Protein AF-A0A1W9PUF4-F1 (afdb_monomer_lite)

Radius of gyration: 16.94 Å; chains: 1; bounding box: 34×30×44 Å

Structure (mmCIF, N/CA/C/O backbone):
data_AF-A0A1W9PUF4-F1
#
_entry.id   AF-A0A1W9PUF4-F1
#
loop_
_atom_site.group_PDB
_atom_site.id
_atom_site.type_symbol
_atom_site.label_atom_id
_atom_site.label_alt_id
_atom_site.label_comp_id
_atom_site.label_asym_id
_atom_site.label_entity_id
_atom_site.label_seq_id
_atom_site.pdbx_PDB_ins_code
_atom_site.Cartn_x
_atom_site.Cartn_y
_atom_site.Cartn_z
_atom_site.occupancy
_atom_site.B_iso_or_equiv
_atom_site.auth_seq_id
_atom_site.auth_comp_id
_atom_site.auth_asym_id
_atom_site.auth_atom_id
_atom_site.pdbx_PDB_model_num
ATOM 1 N N . MET A 1 1 ? 7.740 -3.443 -27.973 1.00 62.47 1 MET A N 1
ATOM 2 C CA . MET A 1 1 ? 6.951 -4.188 -26.965 1.00 62.47 1 MET A CA 1
ATOM 3 C C . MET A 1 1 ? 5.761 -3.333 -26.585 1.00 62.47 1 MET A C 1
ATOM 5 O O . MET A 1 1 ? 5.981 -2.208 -26.150 1.00 62.47 1 MET A O 1
ATOM 9 N N . ILE A 1 2 ? 4.532 -3.806 -26.780 1.00 90.25 2 ILE A N 1
ATOM 10 C CA . ILE A 1 2 ? 3.350 -3.021 -26.422 1.00 90.25 2 ILE A CA 1
ATOM 11 C C . ILE A 1 2 ? 3.121 -3.210 -24.917 1.00 90.25 2 ILE A C 1
ATOM 13 O O . ILE A 1 2 ? 2.804 -4.305 -24.461 1.00 90.25 2 ILE A O 1
ATOM 17 N N . LEU A 1 3 ? 3.331 -2.153 -24.123 1.00 93.94 3 LEU A N 1
ATOM 18 C CA . LEU A 1 3 ? 3.192 -2.175 -22.656 1.00 93.94 3 LEU A CA 1
ATOM 19 C C . LEU A 1 3 ? 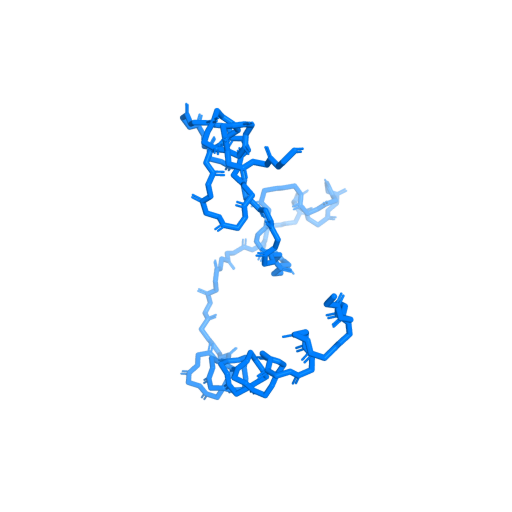1.850 -2.779 -22.204 1.00 93.94 3 LEU A C 1
ATOM 21 O O . LEU A 1 3 ? 1.795 -3.516 -21.223 1.00 93.94 3 LEU A O 1
ATOM 25 N N . HIS A 1 4 ? 0.792 -2.507 -22.968 1.00 95.06 4 HIS A N 1
ATOM 26 C CA . HIS A 1 4 ? -0.544 -3.041 -22.746 1.00 95.06 4 HIS A CA 1
ATOM 27 C C . HIS A 1 4 ? -0.577 -4.576 -22.682 1.00 95.06 4 HIS A C 1
ATOM 29 O O . HIS A 1 4 ? -1.141 -5.121 -21.741 1.00 95.06 4 HIS A O 1
ATOM 35 N N . GLU A 1 5 ? 0.067 -5.284 -23.615 1.00 96.50 5 GLU A N 1
ATOM 36 C CA . GLU A 1 5 ? 0.045 -6.756 -23.660 1.00 96.50 5 GLU A CA 1
ATOM 37 C C . GLU A 1 5 ? 0.713 -7.369 -22.425 1.00 96.50 5 GLU A C 1
ATOM 39 O O . GLU A 1 5 ? 0.194 -8.310 -21.826 1.00 96.50 5 GLU A O 1
ATOM 44 N N . LYS A 1 6 ? 1.834 -6.781 -21.986 1.00 94.50 6 LYS A N 1
ATOM 45 C CA . LYS A 1 6 ? 2.532 -7.213 -20.767 1.00 94.50 6 LYS A CA 1
ATOM 46 C C . LYS A 1 6 ? 1.694 -7.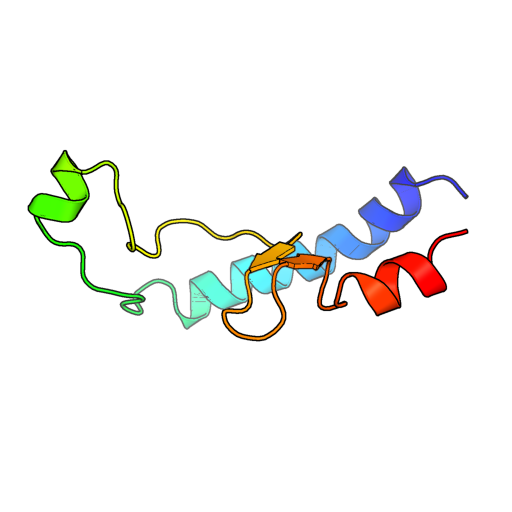030 -19.510 1.00 94.50 6 LYS A C 1
ATOM 48 O O . LYS A 1 6 ? 1.771 -7.861 -18.608 1.00 94.50 6 LYS A O 1
ATOM 53 N N . ILE A 1 7 ? 0.953 -5.926 -19.419 1.00 94.44 7 ILE A N 1
ATOM 54 C CA . ILE A 1 7 ? 0.060 -5.673 -18.285 1.00 94.44 7 ILE A CA 1
ATOM 55 C C . ILE A 1 7 ? -1.104 -6.665 -18.335 1.00 94.44 7 ILE A C 1
ATOM 57 O O . ILE A 1 7 ? -1.381 -7.327 -17.338 1.00 94.44 7 ILE A O 1
ATOM 61 N N . SER A 1 8 ? -1.728 -6.829 -19.503 1.00 96.31 8 SER A N 1
ATOM 62 C CA . SER A 1 8 ? -2.845 -7.755 -19.707 1.00 96.31 8 SER A CA 1
ATOM 63 C C . SER A 1 8 ? -2.498 -9.199 -19.335 1.00 96.31 8 SER A C 1
ATOM 65 O O . SER A 1 8 ? -3.332 -9.874 -18.741 1.00 96.31 8 SER A O 1
ATOM 67 N N . ALA A 1 9 ? -1.266 -9.649 -19.593 1.00 96.50 9 ALA A N 1
ATOM 68 C CA . ALA A 1 9 ? -0.793 -10.975 -19.185 1.00 96.50 9 ALA A CA 1
ATOM 69 C C . ALA A 1 9 ? -0.647 -11.154 -17.655 1.00 96.50 9 ALA A C 1
ATOM 71 O O . ALA A 1 9 ? -0.822 -12.263 -17.163 1.00 96.50 9 ALA A O 1
ATOM 72 N N . GLN A 1 10 ? -0.348 -10.089 -16.899 1.00 94.62 10 GLN A N 1
ATOM 73 C CA . GLN A 1 10 ? -0.153 -10.138 -15.435 1.00 94.62 10 GLN A CA 1
ATOM 74 C C . GLN A 1 10 ? -1.452 -9.944 -14.635 1.00 94.62 10 GLN A C 1
ATOM 76 O O . GLN A 1 10 ? -1.572 -10.416 -13.505 1.00 94.62 10 GLN A O 1
ATOM 81 N N . LEU A 1 11 ? -2.437 -9.240 -15.203 1.00 95.88 11 LEU A N 1
ATOM 82 C CA . LEU A 1 11 ? -3.681 -8.890 -14.508 1.00 95.88 11 LEU A CA 1
ATOM 83 C C . LEU A 1 11 ? -4.466 -10.084 -13.927 1.00 95.88 11 LEU A C 1
ATOM 85 O O . LEU A 1 11 ? -5.002 -9.919 -12.828 1.00 95.88 11 LEU A O 1
ATOM 89 N N . PRO A 1 12 ? -4.583 -11.249 -14.600 1.00 97.69 12 PRO A N 1
ATOM 90 C CA . PRO A 1 12 ? -5.334 -12.382 -14.058 1.00 97.69 12 PRO A CA 1
ATOM 91 C C . PRO A 1 12 ? -4.781 -12.870 -12.715 1.00 97.69 12 PRO A C 1
ATOM 93 O O . PRO A 1 12 ? -5.540 -12.979 -11.754 1.00 97.69 12 PRO A O 1
ATOM 96 N N . GLU A 1 13 ? -3.463 -13.058 -12.624 1.00 96.94 13 GLU A N 1
ATOM 97 C CA . GLU A 1 13 ? -2.783 -13.506 -11.402 1.00 96.94 13 GLU A CA 1
ATOM 98 C C . GLU A 1 13 ? -2.974 -12.502 -10.256 1.00 96.94 13 GLU A C 1
ATOM 100 O O . GLU A 1 13 ? -3.281 -12.872 -9.122 1.00 96.94 13 GLU A O 1
ATOM 105 N N . TRP A 1 14 ? -2.855 -11.202 -10.546 1.00 95.06 14 TRP A N 1
ATOM 106 C CA . TRP A 1 14 ? -3.038 -10.161 -9.530 1.00 95.06 14 TRP A CA 1
ATOM 107 C C . TRP A 1 14 ? -4.469 -10.124 -8.992 1.00 95.06 14 TRP A C 1
ATOM 109 O O . TRP A 1 14 ? -4.671 -9.972 -7.786 1.00 95.06 14 TRP A O 1
ATOM 119 N N . ARG A 1 15 ? -5.468 -10.294 -9.865 1.00 96.62 15 ARG A N 1
ATOM 120 C CA . ARG A 1 15 ? -6.878 -10.362 -9.453 1.00 96.62 15 ARG A CA 1
ATOM 121 C C . ARG A 1 15 ? -7.140 -11.584 -8.584 1.00 96.62 15 ARG A C 1
ATOM 123 O O . ARG A 1 15 ? -7.778 -11.450 -7.542 1.00 96.62 15 ARG A O 1
ATOM 130 N N . GLU A 1 16 ? -6.622 -12.744 -8.978 1.00 97.94 16 GLU A N 1
ATOM 131 C CA . GLU A 1 16 ? -6.756 -13.978 -8.202 1.00 97.94 16 GLU A CA 1
ATOM 132 C C . GLU A 1 16 ? -6.139 -13.830 -6.807 1.00 97.94 16 GLU A C 1
ATOM 134 O O . GLU A 1 16 ? -6.780 -14.169 -5.811 1.00 97.94 16 GLU A O 1
ATOM 139 N N . ARG A 1 17 ? -4.947 -13.230 -6.712 1.00 96.31 17 ARG A N 1
ATOM 140 C CA . ARG A 1 17 ? -4.287 -12.952 -5.431 1.00 96.31 17 ARG A CA 1
ATOM 141 C C . ARG A 1 17 ? -5.148 -12.091 -4.501 1.00 96.31 17 ARG A C 1
ATOM 143 O O . ARG A 1 17 ? -5.242 -12.402 -3.314 1.00 96.31 17 ARG A O 1
ATOM 150 N N . VAL A 1 18 ? -5.769 -11.024 -5.012 1.00 96.44 18 VAL A N 1
ATOM 151 C CA . VAL A 1 18 ? -6.640 -10.145 -4.206 1.00 96.44 18 VAL A CA 1
ATOM 152 C C . VAL A 1 18 ? -7.898 -10.886 -3.755 1.00 96.44 18 VAL A C 1
ATOM 154 O O . VAL A 1 18 ? -8.257 -10.822 -2.580 1.00 96.44 18 VAL A O 1
ATOM 157 N N . VAL A 1 19 ? -8.542 -11.633 -4.658 1.00 98.00 19 VAL A N 1
ATOM 158 C CA . VAL A 1 19 ? -9.734 -12.434 -4.333 1.00 98.00 19 VAL A CA 1
ATOM 159 C C . VAL A 1 19 ? -9.415 -13.475 -3.261 1.00 98.00 19 VAL A C 1
ATOM 161 O O . VAL A 1 19 ? -10.180 -13.625 -2.308 1.00 98.00 19 VAL A O 1
ATOM 164 N N . LYS A 1 20 ? -8.273 -14.158 -3.377 1.00 98.31 20 LYS A N 1
ATOM 165 C CA . LYS A 1 20 ? -7.812 -15.136 -2.390 1.00 98.31 20 LYS A CA 1
ATOM 166 C C . LYS A 1 20 ? -7.577 -14.492 -1.024 1.00 98.31 20 LYS A C 1
ATOM 168 O O . LYS A 1 20 ? -8.106 -14.988 -0.035 1.00 98.31 20 LYS A O 1
ATOM 173 N N . LEU A 1 21 ? -6.864 -13.362 -0.975 1.00 97.12 21 LEU A N 1
ATOM 174 C CA . LEU A 1 21 ? -6.599 -12.641 0.274 1.00 97.12 21 LEU A CA 1
ATOM 175 C C . LEU A 1 21 ? -7.897 -12.229 0.980 1.00 97.12 21 LEU A C 1
ATOM 177 O O . LEU A 1 21 ? -8.026 -12.433 2.182 1.00 97.12 21 LEU A O 1
ATOM 181 N N . LEU A 1 22 ? -8.869 -11.689 0.242 1.00 97.00 22 LEU A N 1
ATOM 182 C CA . LEU A 1 22 ? -10.162 -11.300 0.812 1.00 97.00 22 LEU A CA 1
ATOM 183 C C . LEU A 1 22 ? -10.973 -12.509 1.286 1.00 97.00 22 LEU A C 1
ATOM 185 O O . LEU A 1 22 ? -11.612 -12.442 2.330 1.00 97.00 22 LEU A O 1
ATOM 189 N N . LYS A 1 23 ? -10.933 -13.623 0.549 1.00 98.25 23 LYS A N 1
ATOM 190 C CA . LYS A 1 23 ? -11.631 -14.854 0.936 1.00 98.25 23 LYS A CA 1
ATOM 191 C C . LYS A 1 23 ? -11.047 -15.478 2.204 1.00 98.25 23 LYS A C 1
ATOM 193 O O . LYS A 1 23 ? -11.798 -15.987 3.027 1.00 98.25 23 LYS A O 1
ATOM 198 N N . GLU A 1 24 ? -9.725 -15.481 2.332 1.00 98.12 24 GLU A N 1
ATOM 199 C CA . GLU A 1 24 ? -9.019 -16.144 3.435 1.00 98.12 24 GLU A CA 1
ATOM 200 C C . GLU A 1 24 ? -8.889 -15.248 4.674 1.00 98.12 24 GLU A C 1
ATOM 202 O O . GLU A 1 24 ? -8.906 -15.750 5.796 1.00 98.12 24 GLU A O 1
ATOM 207 N N . HIS A 1 25 ? -8.779 -13.930 4.484 1.00 97.56 25 HIS A N 1
ATOM 208 C CA . HIS A 1 25 ? -8.420 -12.982 5.541 1.00 97.56 25 HIS A CA 1
ATOM 209 C C . HIS A 1 25 ? -9.320 -11.740 5.607 1.00 97.56 25 HIS A C 1
ATOM 211 O O . HIS A 1 25 ? -8.966 -10.787 6.298 1.00 97.56 25 HIS A O 1
ATOM 217 N N . GLY A 1 26 ? -10.476 -11.727 4.935 1.00 96.25 26 GLY A N 1
ATOM 218 C CA . GLY A 1 26 ? -11.365 -10.558 4.864 1.00 96.25 26 GLY A CA 1
ATOM 219 C C . GLY A 1 26 ? -11.786 -9.987 6.223 1.00 96.25 26 GLY A C 1
ATOM 220 O O . GLY A 1 26 ? -11.855 -8.771 6.370 1.00 96.25 26 GLY A O 1
ATOM 221 N N . ASP A 1 27 ? -11.970 -10.847 7.226 1.00 97.44 27 ASP A N 1
ATOM 222 C CA . ASP A 1 27 ? -12.348 -10.450 8.592 1.00 97.44 27 ASP A CA 1
ATOM 223 C C . ASP A 1 27 ? -11.140 -10.283 9.538 1.00 97.44 27 ASP A C 1
ATOM 225 O O . ASP A 1 27 ? -11.294 -10.085 10.744 1.00 97.44 27 ASP A O 1
ATOM 229 N N . THR A 1 28 ? -9.910 -10.380 9.021 1.00 97.38 28 THR A N 1
ATOM 230 C CA . THR A 1 28 ? -8.697 -10.225 9.837 1.00 97.38 28 THR A CA 1
ATOM 231 C C . THR A 1 28 ? -8.457 -8.752 10.161 1.00 97.38 28 THR A C 1
ATOM 233 O O . THR A 1 28 ? -8.316 -7.915 9.270 1.00 97.38 28 THR A O 1
ATOM 236 N N . VAL A 1 29 ? -8.331 -8.429 11.450 1.00 95.94 29 VAL A N 1
ATOM 237 C CA . VAL A 1 29 ? -8.021 -7.067 11.909 1.00 95.94 29 VAL A CA 1
ATOM 238 C C . VAL A 1 29 ? -6.583 -6.693 11.525 1.00 95.94 29 VAL A C 1
ATOM 240 O O . VAL A 1 29 ? -5.622 -7.239 12.062 1.00 95.94 29 VAL A O 1
ATOM 243 N N . ALA A 1 30 ? -6.427 -5.736 10.604 1.00 93.56 30 ALA A N 1
ATOM 244 C CA . ALA A 1 30 ? -5.122 -5.246 10.132 1.00 93.56 30 ALA A CA 1
ATOM 245 C C . ALA A 1 30 ? -4.529 -4.100 10.984 1.00 93.56 30 ALA A C 1
ATOM 247 O O . ALA A 1 30 ? -3.367 -3.716 10.802 1.00 93.56 30 ALA A O 1
ATOM 248 N N . GLY A 1 31 ? -5.321 -3.545 11.904 1.00 93.88 31 GLY A N 1
ATOM 249 C CA . GLY A 1 31 ? -4.932 -2.490 12.834 1.00 93.88 31 GLY A CA 1
ATOM 250 C C . GLY A 1 31 ? -6.144 -1.846 13.506 1.00 93.88 31 GLY A C 1
ATOM 251 O O . GLY A 1 31 ? -7.262 -1.937 13.004 1.00 93.88 31 GLY A O 1
ATOM 252 N N . GLU A 1 32 ? -5.914 -1.188 14.638 1.00 95.25 32 GLU A N 1
ATOM 253 C CA . GLU A 1 32 ? -6.924 -0.381 15.325 1.00 95.25 32 GLU A CA 1
ATOM 254 C C . GLU A 1 32 ? -6.927 1.054 14.780 1.00 95.25 32 GLU A C 1
ATOM 256 O O . GLU A 1 32 ? -5.893 1.567 14.343 1.00 95.25 32 GLU A O 1
ATOM 261 N N . VAL A 1 33 ? -8.089 1.711 14.816 1.00 96.62 33 VAL A N 1
ATOM 262 C CA . VAL A 1 33 ? -8.249 3.115 14.413 1.00 96.62 33 VAL A CA 1
ATOM 263 C C . VAL A 1 33 ? -8.775 3.911 15.599 1.00 96.62 33 VAL A C 1
ATOM 265 O O . VAL A 1 33 ? -9.818 3.584 16.164 1.00 96.62 33 VAL A O 1
ATOM 268 N N . THR A 1 34 ? -8.067 4.974 15.974 1.00 97.12 34 THR A N 1
ATOM 269 C CA . THR A 1 34 ? -8.456 5.845 17.090 1.00 97.1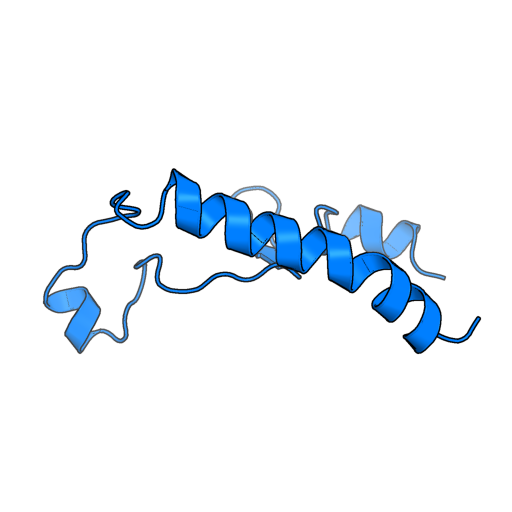2 34 THR A CA 1
ATOM 270 C C . THR A 1 34 ? -9.242 7.073 16.620 1.00 97.12 34 THR A C 1
ATOM 272 O O . THR A 1 34 ? -9.149 7.500 15.468 1.00 97.12 34 THR A O 1
ATOM 275 N N . ILE A 1 35 ? -9.980 7.713 17.534 1.00 97.56 35 ILE A N 1
ATOM 276 C CA . ILE A 1 35 ? -10.726 8.952 17.245 1.00 97.56 35 ILE A CA 1
ATOM 277 C C . ILE A 1 35 ? -9.801 10.082 16.760 1.00 97.56 35 ILE A C 1
ATOM 279 O O . ILE A 1 35 ? -10.162 10.829 15.851 1.00 97.56 35 ILE A O 1
ATOM 283 N N . SER A 1 36 ? -8.588 10.197 17.310 1.00 97.75 36 SER A N 1
ATOM 284 C CA . SER A 1 36 ? -7.627 11.217 16.873 1.00 97.75 36 SER A CA 1
ATOM 285 C C . SER A 1 36 ? -7.125 10.971 15.452 1.00 97.75 36 SER A C 1
ATOM 287 O O . SER A 1 36 ? -6.914 11.933 14.718 1.00 97.75 36 SER A O 1
ATOM 289 N N . GLN A 1 37 ? -6.988 9.711 15.026 1.00 97.25 37 GLN A N 1
ATOM 290 C CA . GLN A 1 37 ? -6.670 9.386 13.636 1.00 97.25 37 GLN A CA 1
ATOM 291 C C . GLN A 1 37 ? -7.820 9.763 12.704 1.00 97.25 37 GLN A C 1
ATOM 293 O O . GLN A 1 37 ? -7.556 10.325 11.647 1.00 97.25 37 GLN A O 1
ATOM 298 N N . ILE A 1 38 ? -9.076 9.547 13.104 1.00 96.19 38 ILE A N 1
ATOM 299 C CA . ILE A 1 38 ? -10.246 9.936 12.300 1.00 96.19 38 ILE A CA 1
ATOM 300 C C . ILE A 1 38 ? -10.253 11.452 12.048 1.00 96.19 38 ILE A C 1
ATOM 302 O O . ILE A 1 38 ? -10.301 11.882 10.897 1.00 96.19 38 ILE A O 1
ATOM 306 N N . TYR A 1 39 ? -10.127 12.271 13.097 1.00 97.81 39 TYR A N 1
ATOM 307 C CA . TYR A 1 39 ? -10.083 13.734 12.945 1.00 97.81 39 TYR A CA 1
ATOM 308 C C . TYR A 1 39 ? -8.764 14.248 12.345 1.00 97.81 39 TYR A C 1
ATOM 310 O O . TYR A 1 39 ? -8.737 15.304 11.718 1.00 97.81 39 TYR A O 1
ATOM 318 N N . GLY A 1 40 ? -7.671 13.504 12.511 1.00 96.56 40 GLY A N 1
ATOM 319 C CA . GLY A 1 40 ? -6.335 13.835 12.016 1.00 96.56 40 GLY A CA 1
ATOM 320 C C . GLY A 1 40 ? -6.037 13.353 10.593 1.00 96.56 40 GLY A C 1
ATOM 321 O O . GLY A 1 40 ? -4.867 13.330 10.207 1.00 96.56 40 GLY A O 1
ATOM 322 N N . GLY A 1 41 ? -7.049 12.927 9.829 1.00 95.69 41 GLY A N 1
ATOM 323 C CA . GLY A 1 41 ? -6.885 12.502 8.434 1.00 95.69 41 GLY A CA 1
ATOM 324 C C . GLY A 1 41 ? -6.212 11.135 8.263 1.00 95.69 41 GLY A C 1
ATOM 325 O O . GLY A 1 41 ? -5.401 10.955 7.360 1.00 95.69 41 GLY A O 1
ATOM 326 N N . MET A 1 42 ? -6.517 10.176 9.140 1.00 95.31 42 MET A N 1
ATOM 327 C CA . MET A 1 42 ? -6.021 8.791 9.134 1.00 95.31 42 MET A CA 1
ATOM 328 C C . MET A 1 42 ? -4.495 8.649 9.242 1.00 95.31 42 MET A C 1
ATOM 330 O O . MET A 1 42 ? -3.916 7.639 8.836 1.00 95.31 42 MET A O 1
ATOM 334 N N . ARG A 1 43 ? -3.806 9.645 9.811 1.00 92.06 43 ARG A N 1
ATOM 335 C CA . ARG A 1 43 ? -2.345 9.616 9.945 1.00 92.06 43 ARG A CA 1
ATOM 336 C C . ARG A 1 43 ? -1.883 8.391 10.745 1.00 92.06 43 ARG A C 1
ATOM 338 O O . ARG A 1 43 ? -2.280 8.188 11.890 1.00 92.06 43 ARG A O 1
ATOM 345 N N . GLY A 1 44 ? -1.023 7.580 10.132 1.00 89.69 44 GLY A N 1
ATOM 346 C CA . GLY A 1 44 ? -0.489 6.356 10.738 1.00 89.69 44 GLY A CA 1
ATOM 347 C C . GLY A 1 44 ? -1.452 5.162 10.744 1.00 89.69 44 GLY A C 1
ATOM 348 O O . GLY A 1 44 ? -1.063 4.097 11.215 1.00 89.69 44 GLY A O 1
ATOM 349 N N . ALA A 1 45 ? -2.674 5.301 10.219 1.00 94.62 45 ALA A N 1
ATOM 350 C CA . ALA A 1 45 ? -3.602 4.183 10.075 1.00 94.62 45 ALA A CA 1
ATOM 351 C C . ALA A 1 45 ? -3.341 3.427 8.759 1.00 94.62 45 ALA A C 1
ATOM 353 O O . ALA A 1 45 ? -3.112 4.028 7.707 1.00 94.62 45 ALA A O 1
ATOM 354 N N . LYS A 1 46 ? -3.393 2.092 8.805 1.00 92.06 46 LYS A N 1
ATOM 355 C CA . LYS A 1 46 ? -3.254 1.224 7.625 1.00 92.06 46 LYS A CA 1
ATOM 356 C C . LYS A 1 46 ? -4.619 1.048 6.960 1.00 92.06 46 LYS A C 1
ATOM 358 O O . LYS A 1 46 ? -5.363 0.144 7.315 1.00 92.06 46 LYS A O 1
ATOM 363 N N . VAL A 1 47 ? -4.952 1.938 6.026 1.00 92.25 47 VAL A N 1
ATOM 364 C CA . VAL A 1 47 ? -6.306 2.028 5.437 1.00 92.25 47 VAL A CA 1
ATOM 365 C C . VAL A 1 47 ? -6.366 1.773 3.928 1.00 92.25 47 VAL A C 1
ATOM 367 O O . VAL A 1 47 ? -7.453 1.713 3.362 1.00 92.25 47 VAL A O 1
ATOM 370 N N . LEU A 1 48 ? -5.219 1.632 3.257 1.00 92.31 48 LEU A N 1
ATOM 371 C CA . LEU A 1 48 ? -5.128 1.497 1.800 1.00 92.31 48 LEU A CA 1
ATOM 372 C C . LEU A 1 48 ? -4.061 0.468 1.416 1.00 92.31 48 LEU A C 1
ATOM 374 O O . LEU A 1 48 ? -3.057 0.310 2.111 1.00 92.31 48 LEU A O 1
ATOM 378 N N . VAL A 1 49 ? -4.266 -0.185 0.273 1.00 92.31 49 VAL A N 1
ATOM 379 C CA . VAL A 1 49 ? -3.273 -1.051 -0.375 1.00 92.31 49 VAL A CA 1
ATOM 380 C C . VAL A 1 49 ? -2.601 -0.276 -1.507 1.00 92.31 49 VAL A C 1
ATOM 382 O O . VAL A 1 49 ? -3.277 0.368 -2.308 1.00 92.31 49 VAL A O 1
ATOM 385 N N . THR A 1 50 ? -1.270 -0.342 -1.586 1.00 91.75 50 THR A N 1
ATOM 386 C CA . THR A 1 50 ? -0.470 0.283 -2.650 1.00 91.75 50 THR A CA 1
ATOM 387 C C . THR A 1 50 ? 0.600 -0.687 -3.156 1.00 91.75 50 THR A C 1
ATOM 389 O O . THR A 1 50 ? 1.564 -0.971 -2.450 1.00 91.75 50 THR A O 1
ATOM 392 N N . ASP A 1 51 ? 0.467 -1.183 -4.389 1.00 88.12 51 ASP A N 1
ATOM 393 C CA . ASP A 1 51 ? 1.36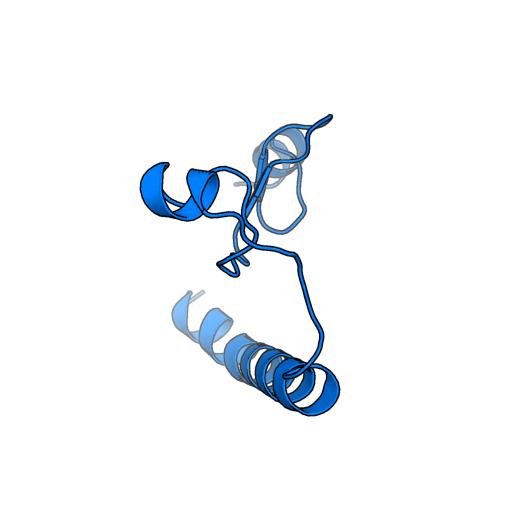4 -2.227 -4.925 1.00 88.12 51 ASP A CA 1
ATOM 394 C C . ASP A 1 51 ? 2.624 -1.699 -5.631 1.00 88.12 51 ASP A C 1
ATOM 396 O O . ASP A 1 51 ? 3.529 -2.468 -5.967 1.00 88.12 51 ASP A O 1
ATOM 400 N N . VAL A 1 52 ? 2.660 -0.405 -5.956 1.00 93.50 52 VAL A N 1
ATOM 401 C CA . VAL A 1 52 ? 3.706 0.177 -6.815 1.00 93.50 52 VAL A CA 1
ATOM 402 C C . VAL A 1 52 ? 4.952 0.536 -6.016 1.00 93.50 52 VAL A C 1
ATOM 404 O O . VAL A 1 52 ? 6.068 0.266 -6.464 1.00 93.50 52 VAL A O 1
ATOM 407 N N . SER A 1 53 ? 4.771 1.127 -4.839 1.00 95.12 53 SER A N 1
ATOM 408 C CA . SER A 1 53 ? 5.865 1.565 -3.985 1.00 95.12 53 SER A CA 1
ATOM 409 C C . SER A 1 53 ? 5.522 1.443 -2.506 1.00 95.12 53 SER A C 1
ATOM 411 O O . SER A 1 53 ? 4.357 1.393 -2.114 1.00 95.12 53 SER A O 1
ATOM 413 N N . PHE A 1 54 ? 6.573 1.390 -1.694 1.00 93.44 54 PHE A N 1
ATOM 414 C CA . PHE A 1 54 ? 6.503 1.381 -0.238 1.00 93.44 54 PHE A CA 1
ATOM 415 C C . PHE A 1 54 ? 7.696 2.156 0.324 1.00 93.44 54 PHE A C 1
ATOM 417 O O . PHE A 1 54 ? 8.783 2.114 -0.252 1.00 93.44 54 PHE A O 1
ATOM 424 N N . VAL A 1 55 ? 7.499 2.868 1.432 1.00 93.94 55 VAL A N 1
ATOM 425 C CA . VAL A 1 55 ? 8.569 3.607 2.111 1.00 93.94 55 VAL A CA 1
ATOM 426 C C . VAL A 1 55 ? 9.103 2.752 3.250 1.00 93.94 55 VAL A C 1
ATOM 428 O O . VAL A 1 55 ? 8.428 2.553 4.257 1.00 93.94 55 VAL A O 1
ATOM 431 N N . ASP A 1 56 ? 10.320 2.252 3.072 1.00 92.69 56 ASP A N 1
ATOM 432 C CA . ASP A 1 56 ? 11.072 1.549 4.099 1.00 92.69 56 ASP A CA 1
ATOM 433 C C . ASP A 1 56 ? 11.691 2.567 5.076 1.00 92.69 56 ASP A C 1
ATOM 435 O O . ASP A 1 56 ? 12.345 3.512 4.626 1.00 92.69 56 ASP A O 1
ATOM 439 N N . PRO A 1 57 ? 11.516 2.406 6.399 1.00 92.75 57 PRO A N 1
ATOM 440 C CA . PRO A 1 57 ? 12.094 3.320 7.383 1.00 92.75 57 PRO A CA 1
ATOM 441 C C . PRO A 1 57 ? 13.626 3.433 7.339 1.00 92.75 57 PRO A C 1
ATOM 443 O O . PRO A 1 57 ? 14.154 4.464 7.746 1.00 92.75 57 PRO A O 1
ATOM 446 N N . ASN A 1 58 ? 14.333 2.400 6.866 1.00 94.12 58 ASN A N 1
ATOM 447 C CA . ASN A 1 58 ? 15.798 2.357 6.843 1.00 94.12 58 ASN A CA 1
ATOM 448 C C . ASN A 1 58 ? 16.372 2.652 5.454 1.00 94.12 58 ASN A C 1
ATOM 450 O O . ASN A 1 58 ? 17.407 3.302 5.339 1.00 94.12 58 ASN A O 1
ATOM 454 N N . GLU A 1 59 ? 15.713 2.167 4.398 1.00 93.31 59 GLU A N 1
ATOM 455 C CA . GLU A 1 59 ? 16.231 2.258 3.022 1.00 93.31 59 GLU A CA 1
ATOM 456 C C . GLU A 1 59 ? 15.526 3.320 2.161 1.00 93.31 59 GLU A C 1
ATOM 458 O O . GLU A 1 59 ? 15.923 3.565 1.020 1.00 93.31 59 GLU A O 1
ATOM 463 N N . GLY A 1 60 ? 14.486 3.969 2.689 1.00 94.31 60 GLY A N 1
ATOM 464 C CA . GLY A 1 60 ? 13.689 4.949 1.961 1.00 94.31 60 GLY A CA 1
ATOM 465 C C . GLY A 1 60 ? 12.709 4.305 0.976 1.00 94.31 60 GLY A C 1
ATOM 466 O O . GLY A 1 60 ? 12.192 3.209 1.191 1.00 94.31 60 GLY A O 1
ATOM 467 N N . ILE A 1 61 ? 12.380 5.013 -0.106 1.00 96.44 61 ILE A N 1
ATOM 468 C CA . ILE A 1 61 ? 11.367 4.544 -1.057 1.00 96.44 61 ILE A CA 1
ATOM 469 C C . ILE A 1 61 ? 11.855 3.336 -1.871 1.00 96.44 61 ILE A C 1
ATOM 471 O O . ILE A 1 61 ? 12.938 3.343 -2.459 1.00 96.44 61 ILE A O 1
ATOM 475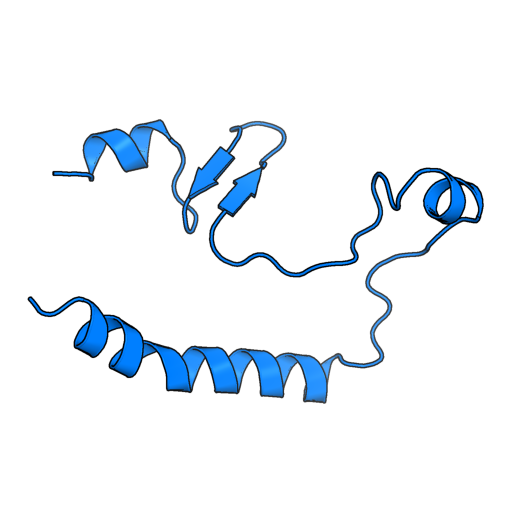 N N . ARG A 1 62 ? 11.005 2.310 -1.947 1.00 96.62 62 ARG A N 1
ATOM 476 C CA . ARG A 1 62 ? 11.163 1.148 -2.821 1.00 96.62 62 ARG A CA 1
ATOM 477 C C . ARG A 1 62 ? 10.152 1.202 -3.962 1.00 96.62 62 ARG A C 1
ATOM 479 O O . ARG A 1 62 ? 8.971 1.452 -3.721 1.00 96.62 62 ARG A O 1
ATOM 486 N N . PHE A 1 63 ? 10.580 0.875 -5.177 1.00 96.62 63 PHE A N 1
ATOM 487 C CA . PHE A 1 63 ? 9.720 0.738 -6.356 1.00 96.62 63 PHE A CA 1
ATOM 488 C C . PHE A 1 63 ? 9.630 -0.730 -6.756 1.00 96.62 63 PHE A C 1
ATOM 490 O O . PHE A 1 63 ? 10.638 -1.338 -7.116 1.00 96.62 63 PHE A O 1
ATOM 497 N N . ARG A 1 64 ? 8.433 -1.322 -6.653 1.00 93.62 64 ARG A N 1
ATOM 498 C CA . ARG A 1 64 ? 8.195 -2.758 -6.904 1.00 93.62 64 ARG A CA 1
ATOM 499 C C . ARG A 1 64 ? 9.219 -3.675 -6.201 1.00 93.62 64 ARG A C 1
ATOM 501 O O . ARG A 1 64 ? 9.637 -4.686 -6.749 1.00 93.62 64 ARG A O 1
ATOM 508 N N . GLY A 1 65 ? 9.632 -3.300 -4.986 1.00 92.81 65 GLY A N 1
ATOM 509 C CA . GLY A 1 65 ? 10.604 -4.03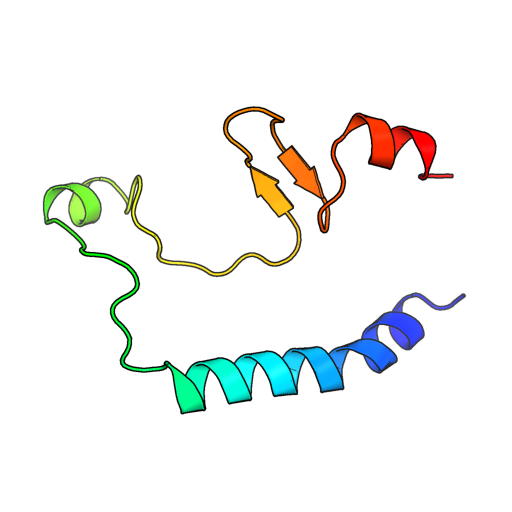6 -4.165 1.00 92.81 65 GLY A CA 1
ATOM 510 C C . GLY A 1 65 ? 12.073 -3.634 -4.349 1.00 92.81 65 GLY A C 1
ATOM 511 O O . GLY A 1 65 ? 12.907 -4.028 -3.538 1.00 92.81 65 GLY A O 1
ATOM 512 N N . HIS A 1 66 ? 12.412 -2.815 -5.345 1.00 95.56 66 HIS A N 1
ATOM 513 C CA . HIS A 1 66 ? 13.781 -2.340 -5.564 1.00 95.56 66 HIS A CA 1
ATOM 514 C C . HIS A 1 66 ? 14.045 -1.008 -4.859 1.00 95.56 66 HIS A C 1
ATOM 516 O O . HIS A 1 66 ? 13.209 -0.108 -4.902 1.00 95.56 66 HIS A O 1
ATOM 522 N N . THR A 1 67 ? 15.216 -0.870 -4.234 1.00 96.19 67 THR A N 1
ATOM 523 C CA . THR A 1 67 ? 15.698 0.416 -3.709 1.00 96.19 67 THR A CA 1
ATOM 524 C C . THR A 1 67 ? 16.032 1.367 -4.857 1.00 96.19 67 THR A C 1
ATOM 526 O O . THR A 1 67 ? 16.291 0.932 -5.983 1.00 96.19 67 THR A O 1
ATOM 529 N N . LEU A 1 68 ? 16.053 2.672 -4.582 1.00 94.88 68 LEU A N 1
ATOM 530 C CA . LEU A 1 68 ? 16.359 3.683 -5.597 1.00 94.88 68 LEU A CA 1
ATOM 531 C C . LEU A 1 68 ? 17.689 3.431 -6.348 1.00 94.88 68 LEU A C 1
ATOM 533 O O . LEU A 1 68 ? 17.659 3.504 -7.576 1.00 94.88 68 LEU A O 1
ATOM 537 N N . PRO A 1 69 ? 18.819 3.072 -5.696 1.00 95.56 69 PRO A N 1
ATOM 538 C CA . PRO A 1 69 ? 20.064 2.787 -6.415 1.00 95.56 69 PRO A CA 1
ATOM 539 C C . PRO A 1 69 ? 19.928 1.643 -7.428 1.00 95.56 69 PRO A C 1
ATOM 541 O O . PRO A 1 69 ? 20.347 1.782 -8.571 1.00 95.56 69 PRO A O 1
ATOM 544 N N . VAL A 1 70 ? 19.263 0.546 -7.041 1.00 96.62 70 VAL A N 1
ATOM 545 C CA . VAL A 1 70 ? 19.034 -0.615 -7.920 1.00 96.62 70 VAL A CA 1
ATOM 546 C C . VAL A 1 70 ? 18.140 -0.248 -9.101 1.00 96.62 70 VAL A C 1
ATOM 548 O O . VAL A 1 70 ? 18.333 -0.748 -10.207 1.00 96.62 70 VAL A O 1
ATOM 551 N N . VAL A 1 71 ? 17.143 0.608 -8.876 1.00 96.06 71 VAL A N 1
ATOM 552 C CA . VAL A 1 71 ? 16.276 1.101 -9.950 1.00 96.06 71 VAL A CA 1
ATOM 553 C C . VAL A 1 71 ? 17.084 1.924 -10.948 1.00 96.06 71 VAL A C 1
ATOM 555 O O . VAL A 1 71 ? 16.993 1.653 -12.138 1.00 96.06 71 VAL A O 1
ATOM 558 N N . LEU A 1 72 ? 17.901 2.872 -10.485 1.00 96.06 72 LEU A N 1
ATOM 559 C CA . LEU A 1 72 ? 18.723 3.708 -11.366 1.00 96.06 72 LEU A CA 1
ATOM 560 C C . LEU A 1 72 ? 19.740 2.894 -12.178 1.00 96.06 72 LEU A C 1
ATOM 562 O O . LEU A 1 72 ? 19.990 3.232 -13.325 1.00 96.06 72 LEU A O 1
ATOM 566 N N . GLU A 1 73 ? 20.288 1.817 -11.611 1.00 97.31 73 GLU A N 1
ATOM 567 C CA . GLU A 1 73 ? 21.200 0.913 -12.326 1.00 97.31 73 GLU A CA 1
ATOM 568 C C . GLU A 1 73 ? 20.491 0.092 -13.419 1.00 97.31 73 GLU A C 1
ATOM 570 O O . GLU A 1 73 ? 21.062 -0.170 -14.474 1.00 97.31 73 GLU A O 1
ATOM 575 N N . LYS A 1 74 ? 19.250 -0.343 -13.166 1.00 95.12 74 LYS A N 1
ATOM 576 C CA . LYS A 1 74 ? 18.499 -1.236 -14.066 1.00 95.12 74 LYS A CA 1
ATOM 577 C C . LYS A 1 74 ? 17.663 -0.514 -15.113 1.00 95.12 74 LYS A C 1
ATOM 579 O O . LYS A 1 74 ? 17.227 -1.152 -16.075 1.00 95.12 74 LYS A O 1
ATOM 584 N N . LEU A 1 75 ? 17.332 0.751 -14.879 1.00 93.69 75 LEU A N 1
ATOM 585 C CA . LEU A 1 75 ? 16.568 1.530 -15.838 1.00 93.69 75 LEU A CA 1
ATOM 586 C C . LEU A 1 75 ? 17.453 1.872 -17.052 1.00 93.69 75 LEU A C 1
ATOM 588 O O . LEU A 1 75 ? 18.622 2.202 -16.864 1.00 93.69 75 LEU A O 1
ATOM 592 N N . PRO A 1 76 ? 16.912 1.749 -18.279 1.00 89.50 76 PRO A N 1
ATOM 593 C CA . PRO A 1 76 ? 17.622 2.084 -19.510 1.00 89.50 76 PRO A CA 1
ATOM 594 C C . PRO A 1 76 ? 17.845 3.590 -19.687 1.00 89.50 76 PRO A C 1
ATOM 596 O O . PRO A 1 76 ? 17.044 4.384 -19.138 1.00 89.50 76 PRO A O 1
#

Sequence (76 aa):
MILHEKISAQLPEWRERVVKLLKEHGDTVAGEVTISQIYGGMRGAKVLVTDVSFVDPNEGIRFRGHTLPVVLEKLP

pLDDT: mean 94.74, std 4.33, range [62.47, 98.31]

Secondary structure (DSSP, 8-state):
--HHHHHHHHHHHHHHHHHHHHHHHTT-------HHHHHTTSTT------SSEEEETTTEEEETTEEHHHHHHH--

Foldseek 3Di:
DPVVVVVVVCVVVVVVVVVVCCVVCVVPDPDDDDPCCVVVVVVPPPDDDDQQWDQDPVQGIDGNNHGPVRCVVPPD